Protein AF-A0A1I2KS61-F1 (afdb_monomer)

Foldseek 3Di:
DDDDDDPDPDDDDPVVVVVVVVVVVVCVVQQLNVVVVLVVLVVQLVDPVCVQSVVLSVCCVVVVAPNVRSCPDPSCVVVVVVVVVVVVVVQVPDDPVRVVVVVVVVVVSSVVSRVVVVVVVVD

Sequence (123 aa):
MAMGSEEHPGPPSESYYEKEFAELRRLADDPGRERLLRRSLDILAGDRSRPVLRDFAEDVRHGRMGLAEAAASSAYTEEFTTHVRGFLDWYTQLSDDERGAQAAAGEACLASLTENDDLEEAS

Solvent-accessible surface area (backbone atoms only — not comparable to full-atom values): 7125 Å² total; per-residue (Å²): 139,80,81,86,79,77,80,73,81,69,82,78,52,74,70,52,54,54,51,51,51,51,52,52,49,55,50,70,73,32,68,20,50,53,51,49,51,52,52,52,34,53,52,33,50,65,36,79,91,40,60,69,55,15,49,52,23,46,32,39,73,70,66,76,36,54,66,71,58,51,70,68,30,76,91,47,41,66,61,51,52,55,52,51,47,54,48,50,60,55,57,71,70,47,52,72,67,56,49,50,50,52,50,52,52,50,53,52,50,45,48,55,50,39,60,57,50,72,56,62,80,72,108

Structure (mmCIF, N/CA/C/O backbone):
data_AF-A0A1I2KS61-F1
#
_entry.id   AF-A0A1I2KS61-F1
#
loop_
_atom_site.group_PDB
_atom_site.id
_atom_site.type_symbol
_atom_site.label_atom_id
_atom_site.label_alt_id
_atom_site.label_comp_id
_atom_site.label_asym_id
_atom_site.label_entity_id
_atom_site.label_seq_id
_atom_site.pdbx_PDB_ins_code
_atom_site.Cartn_x
_atom_site.Cartn_y
_atom_site.Cartn_z
_atom_site.occupancy
_atom_site.B_iso_or_equiv
_atom_site.auth_seq_id
_atom_site.auth_comp_id
_atom_site.auth_asym_id
_atom_site.auth_atom_id
_atom_site.pdbx_PDB_model_num
ATOM 1 N N . MET A 1 1 ? -37.699 25.657 -1.321 1.00 40.00 1 MET A N 1
ATOM 2 C CA . MET A 1 1 ? -37.830 24.181 -1.363 1.00 40.00 1 MET A CA 1
ATOM 3 C C . MET A 1 1 ? -38.067 23.810 -2.822 1.00 40.00 1 MET A C 1
ATOM 5 O O . MET A 1 1 ? -38.877 24.491 -3.427 1.00 40.00 1 MET A O 1
ATOM 9 N N . ALA A 1 2 ? -37.389 22.868 -3.473 1.00 37.94 2 ALA A N 1
ATOM 10 C CA . ALA A 1 2 ? -36.580 21.741 -3.013 1.00 37.94 2 ALA A CA 1
ATOM 11 C C . ALA A 1 2 ? -35.359 21.524 -3.937 1.00 3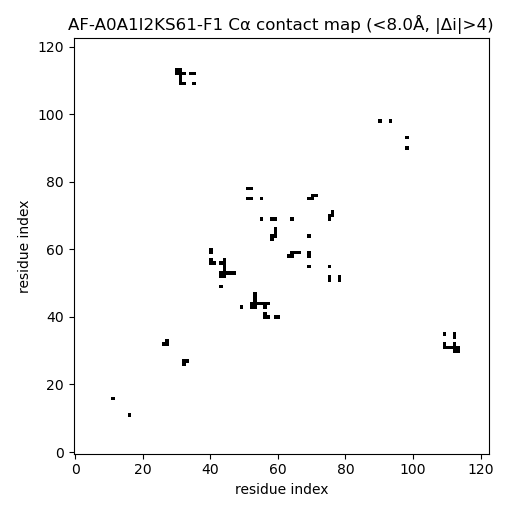7.94 2 ALA A C 1
ATOM 13 O O . ALA A 1 2 ? -35.258 22.138 -4.995 1.00 37.94 2 ALA A O 1
ATOM 14 N N . MET A 1 3 ? -34.423 20.712 -3.449 1.00 38.47 3 MET A N 1
ATOM 15 C CA . MET A 1 3 ? -33.031 20.588 -3.878 1.00 38.47 3 MET A CA 1
ATOM 16 C C . MET A 1 3 ? -32.858 19.958 -5.264 1.00 38.47 3 MET A C 1
ATOM 18 O O . MET A 1 3 ? -33.633 19.085 -5.651 1.00 38.47 3 MET A O 1
ATOM 22 N N . GLY A 1 4 ? -31.811 20.395 -5.971 1.00 42.41 4 GLY A N 1
ATOM 23 C CA . GLY A 1 4 ? -31.301 19.720 -7.159 1.00 42.41 4 GLY A CA 1
ATOM 24 C C . GLY A 1 4 ? -30.885 18.300 -6.797 1.00 42.41 4 GLY A C 1
ATOM 25 O O . GLY A 1 4 ? -30.149 18.092 -5.837 1.00 42.41 4 GLY A O 1
ATOM 26 N N . SER A 1 5 ? -31.427 17.335 -7.529 1.00 44.03 5 SER A N 1
ATOM 27 C CA . SER A 1 5 ? -31.088 15.928 -7.397 1.00 44.03 5 SER A CA 1
ATOM 28 C C . SER A 1 5 ? -29.624 15.734 -7.780 1.00 44.03 5 SER A C 1
ATOM 30 O O . SER A 1 5 ? -29.269 15.838 -8.950 1.00 44.03 5 SER A O 1
ATOM 32 N N . GLU A 1 6 ? -28.781 15.486 -6.781 1.00 43.88 6 GLU A N 1
ATOM 33 C CA . GLU A 1 6 ? -27.474 14.869 -6.973 1.00 43.88 6 GLU A CA 1
ATOM 34 C C . GLU A 1 6 ? -27.705 13.516 -7.656 1.00 43.88 6 GLU A C 1
ATOM 36 O O . GLU A 1 6 ? -28.304 12.603 -7.081 1.00 43.88 6 GLU A O 1
ATOM 41 N N . GLU A 1 7 ? -27.296 13.409 -8.920 1.00 42.16 7 GLU A N 1
ATOM 42 C CA . GLU A 1 7 ? -27.187 12.133 -9.617 1.00 42.16 7 GLU A CA 1
ATOM 43 C C . GLU A 1 7 ? -26.123 11.300 -8.896 1.00 42.16 7 GLU A C 1
ATOM 45 O O . GLU A 1 7 ? -24.928 11.402 -9.166 1.00 42.16 7 GLU A O 1
ATOM 50 N N . HIS A 1 8 ? -26.553 10.487 -7.932 1.00 39.56 8 HIS A N 1
ATOM 51 C CA . HIS A 1 8 ? -25.748 9.378 -7.446 1.00 39.56 8 HIS A CA 1
ATOM 52 C C . HIS A 1 8 ? -25.454 8.460 -8.644 1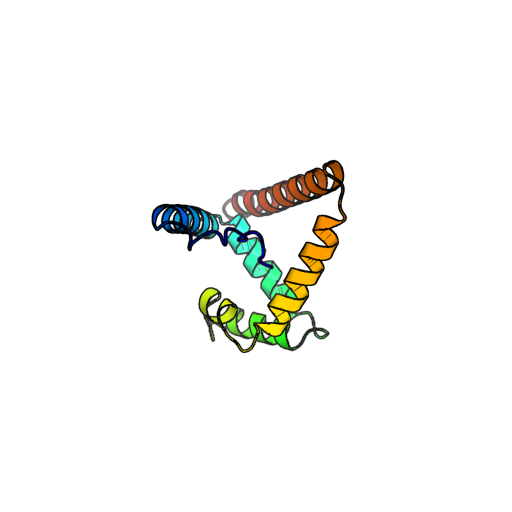.00 39.56 8 HIS A C 1
ATOM 54 O O . HIS A 1 8 ? -26.409 7.929 -9.223 1.00 39.56 8 HIS A O 1
ATOM 60 N N . PRO A 1 9 ? -24.184 8.245 -9.042 1.00 47.84 9 PRO A N 1
ATOM 61 C CA . PRO A 1 9 ? -23.889 7.255 -10.064 1.00 47.84 9 PRO A CA 1
ATOM 62 C C . PRO A 1 9 ? -24.354 5.894 -9.537 1.00 47.84 9 PRO A C 1
ATOM 64 O O . PRO A 1 9 ? -23.982 5.480 -8.437 1.00 47.84 9 PRO A O 1
ATOM 67 N N . GLY A 1 10 ? -25.229 5.233 -10.299 1.00 46.28 10 GLY A N 1
ATOM 68 C CA . GLY A 1 10 ? -25.670 3.872 -10.007 1.00 46.28 10 GLY A CA 1
ATOM 69 C C . GLY A 1 10 ? -24.481 2.908 -9.905 1.00 46.28 10 GLY A C 1
ATOM 70 O O . GLY A 1 10 ? -23.374 3.251 -10.331 1.00 46.28 10 GLY A O 1
ATOM 71 N N . PRO A 1 11 ? -24.685 1.706 -9.335 1.00 50.25 11 PRO A N 1
ATOM 72 C CA . PRO A 1 11 ? -23.611 0.731 -9.213 1.00 50.25 11 PRO A CA 1
ATOM 73 C C . PRO A 1 11 ? -22.979 0.478 -10.593 1.00 50.25 11 PRO A C 1
ATOM 75 O O . PRO A 1 11 ? -23.714 0.428 -11.588 1.00 50.25 11 PRO A O 1
ATOM 78 N N . PRO A 1 12 ? -21.641 0.360 -10.672 1.00 55.56 12 PRO A N 1
ATOM 79 C CA . PRO A 1 12 ? -20.958 0.129 -11.934 1.00 55.56 12 PRO A CA 1
ATOM 80 C C . PRO A 1 12 ? -21.553 -1.079 -12.667 1.00 55.56 12 PRO A C 1
ATOM 82 O O . PRO A 1 12 ? -22.048 -2.023 -12.051 1.00 55.56 12 PRO A O 1
ATOM 85 N N . SER A 1 13 ? -21.550 -1.046 -14.000 1.00 64.44 13 SER A N 1
ATOM 86 C CA . SER A 1 13 ? -22.099 -2.142 -14.800 1.00 64.44 13 SER A CA 1
ATOM 87 C C . SER A 1 13 ? -21.291 -3.431 -14.619 1.00 64.44 13 SER A C 1
ATOM 89 O O . SER A 1 13 ? -20.102 -3.406 -14.323 1.00 64.44 13 SER A O 1
ATOM 91 N N . GLU A 1 14 ? -21.903 -4.584 -14.882 1.00 51.56 14 GLU A N 1
ATOM 92 C CA . GLU A 1 14 ? -21.228 -5.895 -14.867 1.00 51.56 14 GLU A CA 1
ATOM 93 C C . GLU A 1 14 ? -19.974 -5.926 -15.768 1.00 51.56 14 GLU A C 1
ATOM 95 O O . GLU A 1 14 ? -18.946 -6.496 -15.415 1.00 51.56 14 GLU A O 1
ATOM 100 N N . SER A 1 15 ? -20.003 -5.188 -16.883 1.00 49.97 15 SER A N 1
ATOM 101 C CA . SER A 1 15 ? -18.852 -5.000 -17.774 1.00 49.97 15 SER A CA 1
ATOM 102 C C . SER A 1 15 ? -17.710 -4.168 -17.172 1.00 49.97 15 SER A C 1
ATOM 104 O O . SER A 1 15 ? -16.576 -4.263 -17.637 1.00 49.97 15 SER A O 1
ATOM 106 N N . TYR A 1 16 ? -18.004 -3.305 -16.195 1.00 54.44 16 TYR A N 1
ATOM 107 C CA . TYR A 1 16 ? -17.005 -2.529 -15.458 1.00 54.44 16 TYR A CA 1
ATOM 108 C C . TYR A 1 16 ? -16.246 -3.438 -14.488 1.00 54.44 16 TYR A C 1
ATOM 110 O O . TYR A 1 16 ? -15.017 -3.427 -14.483 1.00 54.44 16 TYR A O 1
ATOM 118 N N . TYR A 1 17 ? -16.972 -4.299 -13.768 1.00 50.81 17 TYR A N 1
ATOM 119 C CA . TYR A 1 17 ? -16.376 -5.302 -12.887 1.00 50.81 17 TYR A CA 1
ATOM 120 C C . TYR A 1 17 ? -15.528 -6.315 -13.660 1.00 50.81 17 TYR A C 1
ATOM 122 O O . TYR A 1 17 ? -14.402 -6.576 -13.259 1.00 50.81 17 TYR A O 1
ATOM 130 N N . GLU A 1 18 ? -15.996 -6.823 -14.805 1.00 51.88 18 GLU A N 1
ATOM 131 C CA . GLU A 1 18 ? -15.219 -7.771 -15.624 1.00 51.88 18 GLU A CA 1
ATOM 132 C C . GLU A 1 18 ? -13.869 -7.183 -16.075 1.00 51.88 18 GLU A C 1
ATOM 134 O O . GLU A 1 18 ? -12.839 -7.858 -16.067 1.00 51.88 18 GLU A O 1
ATOM 139 N N . LYS A 1 19 ? -13.850 -5.891 -16.426 1.00 49.59 19 LYS A N 1
ATOM 140 C CA . LYS A 1 19 ? -12.625 -5.199 -16.833 1.00 49.59 19 LYS A CA 1
ATOM 141 C C . LYS A 1 19 ? -11.670 -4.989 -15.655 1.00 49.59 19 LYS A C 1
ATOM 143 O O . LYS A 1 19 ? -10.479 -5.241 -15.811 1.00 49.59 19 LYS A O 1
ATOM 148 N N . GLU A 1 20 ? -12.173 -4.576 -14.491 1.00 49.50 20 GLU A N 1
ATOM 149 C CA . GLU A 1 20 ? -11.360 -4.507 -13.268 1.00 49.50 20 GLU A CA 1
ATOM 150 C C . GLU A 1 20 ? -10.804 -5.879 -12.880 1.00 49.50 20 GLU A C 1
ATOM 152 O O . GLU A 1 20 ? -9.622 -5.988 -12.572 1.00 49.50 20 GLU A O 1
ATOM 157 N N . PHE A 1 21 ? -11.607 -6.942 -12.963 1.00 49.00 21 PHE A N 1
ATOM 158 C CA . PHE A 1 21 ? -11.163 -8.304 -12.669 1.00 49.00 21 PHE A CA 1
ATOM 159 C C . PHE A 1 21 ? -10.076 -8.785 -13.633 1.00 49.00 21 PHE A C 1
ATOM 161 O O . PHE A 1 21 ? -9.117 -9.416 -13.193 1.00 49.00 21 PHE A O 1
ATOM 168 N N . ALA A 1 22 ? -10.171 -8.466 -14.925 1.00 56.66 22 ALA A N 1
ATOM 169 C CA . ALA A 1 22 ? -9.133 -8.791 -15.902 1.00 56.66 22 ALA A CA 1
ATOM 170 C C . ALA A 1 22 ? -7.819 -8.032 -15.640 1.00 56.66 22 ALA A C 1
ATOM 172 O O . ALA A 1 22 ? -6.739 -8.618 -15.748 1.00 56.66 22 ALA A O 1
ATOM 173 N N . GLU A 1 23 ? -7.899 -6.755 -15.260 1.00 53.22 23 GLU A N 1
ATOM 174 C CA . GLU A 1 23 ? -6.730 -5.952 -14.882 1.00 53.22 23 GLU A CA 1
ATOM 175 C C . GLU A 1 23 ? -6.120 -6.420 -13.553 1.00 53.22 23 GLU A C 1
ATOM 177 O O . GLU A 1 23 ? -4.900 -6.520 -13.459 1.00 53.22 23 GLU A O 1
ATOM 182 N N . LEU A 1 24 ? -6.937 -6.818 -12.570 1.00 49.50 24 LEU A N 1
ATOM 183 C CA . LEU A 1 24 ? -6.491 -7.460 -11.326 1.00 49.50 24 LEU A CA 1
ATOM 184 C C . LEU A 1 24 ? -5.811 -8.809 -11.587 1.00 49.50 24 LEU A C 1
ATOM 186 O O . LEU A 1 24 ? -4.818 -9.135 -10.941 1.00 49.50 24 LEU A O 1
ATOM 190 N N . ARG A 1 25 ? -6.301 -9.587 -12.559 1.00 56.25 25 ARG A N 1
ATOM 191 C CA . ARG A 1 25 ? -5.691 -10.868 -12.940 1.00 56.25 25 ARG A CA 1
ATOM 192 C C . ARG A 1 25 ? -4.352 -10.678 -13.645 1.00 56.25 25 ARG A C 1
ATOM 194 O O . ARG A 1 25 ? -3.398 -11.367 -13.316 1.00 56.25 25 ARG A O 1
ATOM 201 N N . ARG A 1 26 ? -4.247 -9.684 -14.533 1.00 55.69 26 ARG A N 1
ATOM 202 C CA . ARG A 1 26 ? -2.954 -9.245 -15.090 1.00 55.69 26 ARG A CA 1
ATOM 203 C C . ARG A 1 26 ? -2.015 -8.700 -14.017 1.00 55.69 26 ARG A C 1
ATOM 205 O O . ARG A 1 26 ? -0.810 -8.864 -14.133 1.00 55.69 26 ARG A O 1
ATOM 212 N N . LEU A 1 27 ? -2.561 -8.069 -12.976 1.00 54.78 27 LEU A N 1
ATOM 213 C CA . LEU A 1 27 ? -1.813 -7.626 -11.800 1.00 54.78 27 LEU A CA 1
ATOM 214 C C . LEU A 1 27 ? -1.203 -8.802 -11.026 1.00 54.78 27 LEU A C 1
ATOM 216 O O . LEU A 1 27 ? -0.119 -8.649 -10.475 1.00 54.78 27 LEU A O 1
ATOM 220 N N . ALA A 1 28 ? -1.908 -9.935 -10.975 1.00 56.91 28 ALA A N 1
ATOM 221 C CA . ALA A 1 28 ? -1.477 -11.153 -10.296 1.00 56.91 28 ALA A CA 1
ATOM 222 C C . ALA A 1 28 ? -0.467 -11.984 -11.111 1.00 56.91 28 ALA A C 1
ATOM 224 O O . ALA A 1 28 ? 0.318 -12.709 -10.512 1.00 56.91 28 ALA A O 1
ATOM 225 N N . ASP A 1 29 ? -0.458 -11.851 -12.441 1.00 67.25 29 ASP A N 1
ATOM 226 C CA . ASP A 1 29 ? 0.453 -12.567 -13.351 1.00 67.25 29 ASP A CA 1
ATOM 227 C C . ASP A 1 29 ? 1.782 -11.812 -13.618 1.00 67.25 29 ASP A C 1
ATOM 229 O O . ASP A 1 29 ? 2.564 -12.231 -14.469 1.00 67.25 29 ASP A O 1
ATOM 233 N N . ASP A 1 30 ? 2.047 -10.694 -12.929 1.00 73.25 30 ASP A N 1
ATOM 234 C CA . ASP A 1 30 ? 3.276 -9.892 -13.062 1.00 73.25 30 ASP A CA 1
ATOM 235 C C . ASP A 1 30 ? 4.272 -10.231 -11.924 1.00 73.25 30 ASP A C 1
ATOM 237 O O . ASP A 1 30 ? 4.042 -9.839 -10.769 1.00 73.25 30 ASP A O 1
ATOM 241 N N . PRO A 1 31 ? 5.396 -10.921 -12.218 1.00 72.88 31 PRO A N 1
ATOM 242 C CA . PRO A 1 31 ? 6.395 -11.304 -11.215 1.00 72.88 31 PRO A CA 1
ATOM 243 C C . PRO A 1 31 ? 6.986 -10.115 -10.443 1.00 72.88 31 PRO A C 1
ATOM 245 O O . PRO A 1 31 ? 7.269 -10.212 -9.244 1.00 72.88 31 PRO A O 1
ATOM 248 N N . GLY A 1 32 ? 7.133 -8.957 -11.097 1.00 77.12 32 GLY A N 1
ATOM 249 C CA . GLY A 1 32 ? 7.611 -7.732 -10.461 1.00 77.12 32 GLY A CA 1
ATOM 250 C C . GLY A 1 32 ? 6.637 -7.224 -9.398 1.00 77.12 32 GLY A C 1
ATOM 251 O O . GLY A 1 32 ? 7.056 -6.768 -8.328 1.00 77.12 32 GLY A O 1
ATOM 252 N N . ARG A 1 33 ? 5.329 -7.367 -9.639 1.00 76.56 33 ARG A N 1
ATOM 253 C CA . ARG A 1 33 ? 4.275 -6.994 -8.680 1.00 76.56 33 ARG A CA 1
ATOM 254 C C . ARG A 1 33 ? 4.163 -7.980 -7.525 1.00 76.56 33 ARG A C 1
ATOM 256 O O . ARG A 1 33 ? 3.980 -7.539 -6.391 1.00 76.56 33 ARG A O 1
ATOM 263 N N . GLU A 1 34 ? 4.339 -9.278 -7.766 1.00 80.38 34 GLU A N 1
ATOM 264 C CA . GLU A 1 34 ? 4.422 -10.273 -6.689 1.00 80.38 34 GLU A CA 1
ATOM 265 C C . GLU A 1 34 ? 5.600 -9.969 -5.746 1.00 80.38 34 GLU A C 1
ATOM 267 O O . GLU A 1 34 ? 5.445 -9.967 -4.520 1.00 80.38 34 GLU A O 1
ATOM 272 N N . ARG A 1 35 ? 6.775 -9.639 -6.301 1.00 81.12 35 ARG A N 1
ATOM 273 C CA . ARG A 1 35 ? 7.954 -9.236 -5.516 1.00 81.12 35 ARG A CA 1
ATOM 274 C C . ARG A 1 35 ? 7.729 -7.939 -4.756 1.00 81.12 35 ARG A C 1
ATOM 276 O O . ARG A 1 35 ? 8.084 -7.862 -3.578 1.00 81.12 35 ARG A O 1
ATOM 283 N N . LEU A 1 36 ? 7.122 -6.941 -5.399 1.00 84.31 36 LEU A N 1
ATOM 284 C CA . LEU A 1 36 ? 6.748 -5.701 -4.727 1.00 84.31 36 LEU A CA 1
ATOM 285 C C . LEU A 1 36 ? 5.847 -5.999 -3.527 1.00 84.31 36 LEU A C 1
ATOM 287 O O . LEU A 1 36 ? 6.137 -5.542 -2.427 1.00 84.31 36 LEU A O 1
ATOM 291 N N . LEU A 1 37 ? 4.811 -6.816 -3.718 1.00 83.44 37 LEU A N 1
ATOM 292 C CA . LEU A 1 37 ? 3.879 -7.203 -2.667 1.00 83.44 37 LEU A CA 1
ATOM 293 C C . LEU A 1 37 ? 4.585 -7.926 -1.512 1.00 83.44 37 LEU A C 1
ATOM 295 O O . LEU A 1 37 ? 4.390 -7.551 -0.355 1.00 83.44 37 LEU A O 1
ATOM 299 N N . ARG A 1 38 ? 5.440 -8.918 -1.800 1.00 85.94 38 ARG A N 1
ATOM 300 C CA . ARG A 1 38 ? 6.241 -9.608 -0.771 1.00 85.94 38 ARG A CA 1
ATOM 301 C C . ARG A 1 38 ? 7.095 -8.623 0.023 1.00 85.94 38 ARG A C 1
ATOM 303 O O . ARG A 1 38 ? 7.042 -8.620 1.251 1.00 85.94 38 ARG A O 1
ATOM 310 N N . ARG A 1 39 ? 7.804 -7.727 -0.667 1.00 88.25 39 ARG A N 1
ATOM 311 C CA . ARG A 1 39 ? 8.641 -6.701 -0.035 1.00 88.25 39 ARG A CA 1
ATOM 312 C C . ARG A 1 39 ? 7.819 -5.723 0.804 1.00 88.25 39 ARG A C 1
ATOM 314 O O . ARG A 1 39 ? 8.244 -5.348 1.894 1.00 88.25 39 ARG A O 1
ATOM 321 N N . SER A 1 40 ? 6.644 -5.318 0.331 1.00 87.94 40 SER A N 1
ATOM 322 C CA . SER A 1 40 ? 5.722 -4.470 1.090 1.00 87.94 40 SER A CA 1
ATOM 323 C C . SER A 1 40 ? 5.253 -5.161 2.369 1.00 87.94 40 SER A C 1
ATOM 325 O O . SER A 1 40 ? 5.261 -4.536 3.428 1.00 87.94 40 SER A O 1
ATOM 327 N N . LEU A 1 41 ? 4.912 -6.451 2.308 1.00 90.25 41 LEU A N 1
ATOM 328 C CA . LEU A 1 41 ? 4.546 -7.232 3.491 1.00 90.25 41 LEU A CA 1
ATOM 329 C C . LEU A 1 41 ? 5.728 -7.380 4.463 1.00 90.25 41 LEU A C 1
ATOM 331 O O . LEU A 1 41 ? 5.535 -7.269 5.671 1.00 90.25 41 LEU A O 1
ATOM 335 N N . ASP A 1 42 ? 6.952 -7.570 3.968 1.00 91.62 42 ASP A N 1
ATOM 336 C CA . ASP A 1 42 ? 8.152 -7.613 4.814 1.00 91.62 42 ASP A CA 1
ATOM 337 C C . ASP A 1 42 ? 8.379 -6.285 5.555 1.00 91.62 42 ASP A C 1
ATOM 339 O O . ASP A 1 42 ? 8.682 -6.284 6.750 1.00 91.62 42 ASP A O 1
ATOM 343 N N . ILE A 1 43 ? 8.188 -5.151 4.871 1.00 91.69 43 ILE A N 1
ATOM 344 C CA . ILE A 1 43 ? 8.292 -3.813 5.470 1.00 91.69 43 ILE A CA 1
ATOM 345 C C . ILE A 1 43 ? 7.231 -3.628 6.560 1.00 91.69 43 ILE A C 1
ATOM 347 O O . ILE A 1 43 ? 7.564 -3.201 7.665 1.00 91.69 43 ILE A O 1
ATOM 351 N N . LEU A 1 44 ? 5.974 -3.979 6.275 1.00 91.00 44 LEU A N 1
ATOM 352 C CA . LEU A 1 44 ? 4.878 -3.857 7.240 1.00 91.00 44 LEU A CA 1
ATOM 353 C C . LEU A 1 44 ? 5.089 -4.759 8.463 1.00 91.00 44 LEU A C 1
ATOM 355 O O . LEU A 1 44 ? 4.893 -4.314 9.590 1.00 91.00 44 LEU A O 1
ATOM 359 N N . ALA A 1 45 ? 5.565 -5.990 8.267 1.00 92.94 45 ALA A N 1
ATOM 360 C CA . ALA A 1 45 ? 5.895 -6.897 9.365 1.00 92.94 45 ALA A CA 1
ATOM 361 C C . ALA A 1 45 ? 7.098 -6.409 10.204 1.00 92.94 45 ALA A C 1
ATOM 363 O O . ALA A 1 45 ? 7.218 -6.730 11.387 1.00 92.94 45 ALA A O 1
ATOM 364 N N . GLY A 1 46 ? 8.003 -5.626 9.609 1.00 91.38 46 GLY A N 1
ATOM 365 C CA . GLY A 1 46 ? 9.125 -5.003 10.313 1.00 91.38 46 GLY A CA 1
ATOM 366 C C . GLY A 1 46 ? 8.749 -3.751 11.114 1.00 91.38 46 GLY A C 1
ATOM 367 O O . GLY A 1 46 ? 9.463 -3.387 12.055 1.00 91.38 46 GLY A O 1
ATOM 368 N N . ASP A 1 47 ? 7.639 -3.091 10.775 1.00 90.06 47 ASP A N 1
ATOM 369 C CA . ASP A 1 47 ? 7.237 -1.822 11.380 1.00 90.06 47 ASP A CA 1
ATOM 370 C C . ASP A 1 47 ? 6.506 -2.017 12.718 1.00 90.06 47 ASP A C 1
ATOM 372 O O . ASP A 1 47 ? 5.286 -2.165 12.811 1.00 90.06 47 ASP A O 1
ATOM 376 N N . ARG A 1 48 ? 7.271 -1.942 13.810 1.00 89.38 48 ARG A N 1
ATOM 377 C CA . ARG A 1 48 ? 6.734 -2.043 15.177 1.00 89.38 48 ARG A CA 1
ATOM 378 C C . ARG A 1 48 ? 5.863 -0.858 15.595 1.00 89.38 48 ARG A C 1
ATOM 380 O O . ARG A 1 48 ? 5.181 -0.968 16.611 1.00 89.38 48 ARG A O 1
ATOM 387 N N . SER A 1 49 ? 5.896 0.258 14.865 1.00 89.50 49 SER A N 1
ATOM 388 C CA . SER A 1 49 ? 5.068 1.428 15.176 1.00 89.50 49 SER A CA 1
ATOM 389 C C . SER A 1 49 ? 3.610 1.248 14.749 1.00 89.50 49 SER A C 1
ATOM 391 O O . SER A 1 49 ? 2.747 1.995 15.208 1.00 89.50 49 SER A O 1
ATOM 393 N N . ARG A 1 50 ? 3.322 0.234 13.921 1.00 87.88 50 ARG A N 1
ATOM 394 C CA . ARG A 1 50 ? 1.997 -0.034 13.352 1.00 87.88 50 ARG A CA 1
ATOM 395 C C . ARG A 1 50 ? 1.566 -1.473 13.636 1.00 87.88 50 ARG A C 1
ATOM 397 O O . ARG A 1 50 ? 1.560 -2.302 12.727 1.00 87.88 50 ARG A O 1
ATOM 404 N N . PRO A 1 51 ? 1.204 -1.798 14.890 1.00 90.75 51 PRO A N 1
ATOM 405 C CA . PRO A 1 51 ? 0.945 -3.177 15.301 1.00 90.75 51 PRO A CA 1
ATOM 406 C C . PRO A 1 51 ? -0.167 -3.849 14.485 1.00 90.75 51 PRO A C 1
ATOM 408 O O . PRO A 1 51 ? -0.023 -5.008 14.128 1.00 90.75 51 PRO A O 1
ATOM 411 N N . VAL A 1 52 ? -1.221 -3.117 14.111 1.00 91.31 52 VAL A N 1
ATOM 412 C CA . VAL A 1 52 ? -2.338 -3.655 13.314 1.00 91.31 52 VAL A CA 1
ATOM 413 C C . VAL A 1 52 ? -1.891 -4.055 11.901 1.00 91.31 52 VAL A C 1
ATOM 415 O O . VAL A 1 52 ? -2.225 -5.139 11.429 1.00 91.31 52 VAL A O 1
ATOM 418 N N . LEU A 1 53 ? -1.092 -3.216 11.230 1.00 89.69 53 LEU A N 1
ATOM 419 C CA . LEU A 1 53 ? -0.570 -3.526 9.892 1.00 89.69 53 LEU A CA 1
ATOM 420 C C . LEU A 1 53 ? 0.522 -4.597 9.922 1.00 89.69 53 LEU A C 1
ATOM 422 O O . LEU A 1 53 ? 0.651 -5.371 8.973 1.00 89.69 53 LEU A O 1
ATOM 426 N N . ARG A 1 54 ? 1.299 -4.647 11.006 1.00 93.38 54 ARG A N 1
ATOM 427 C CA . ARG A 1 54 ? 2.247 -5.731 11.250 1.00 93.38 54 ARG A CA 1
ATOM 428 C C . ARG A 1 54 ? 1.513 -7.062 11.350 1.00 93.38 54 ARG A C 1
ATOM 430 O O . ARG A 1 54 ? 1.898 -8.002 10.666 1.00 93.38 54 ARG A O 1
ATOM 437 N N . ASP A 1 55 ? 0.4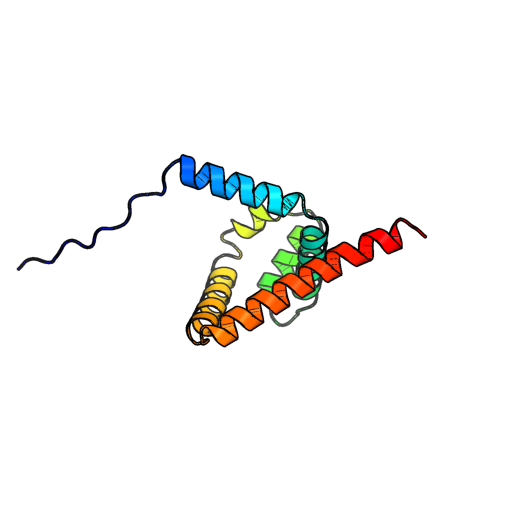64 -7.129 12.165 1.00 92.31 55 ASP A N 1
ATOM 438 C CA . ASP A 1 55 ? -0.299 -8.360 12.377 1.00 92.31 55 ASP A CA 1
ATOM 439 C C . ASP A 1 55 ? -0.964 -8.816 11.067 1.00 92.31 55 ASP A C 1
ATOM 441 O O . ASP A 1 55 ? -0.823 -9.978 10.694 1.00 92.31 55 ASP A O 1
ATOM 445 N N . PHE A 1 56 ? -1.540 -7.887 10.288 1.00 91.75 56 PHE A N 1
ATOM 446 C CA . PHE A 1 56 ? -1.989 -8.145 8.911 1.00 91.75 56 PHE A CA 1
ATOM 447 C C . PHE A 1 56 ? -0.884 -8.773 8.049 1.00 91.75 56 PHE A C 1
ATOM 449 O O . PHE A 1 56 ? -1.092 -9.796 7.394 1.00 91.75 56 PHE A O 1
ATOM 456 N N . ALA A 1 57 ? 0.308 -8.173 8.045 1.00 92.44 57 ALA A N 1
ATOM 457 C CA . ALA A 1 57 ? 1.405 -8.647 7.219 1.00 92.44 57 ALA A CA 1
ATOM 458 C C . ALA A 1 57 ? 1.912 -10.024 7.664 1.00 92.44 57 ALA A C 1
ATOM 460 O O . ALA A 1 57 ? 2.219 -10.862 6.820 1.00 92.44 57 ALA A O 1
ATOM 461 N N . GLU A 1 58 ? 1.975 -10.291 8.968 1.00 92.31 58 GLU A N 1
ATOM 462 C CA . GLU A 1 58 ? 2.318 -11.611 9.503 1.00 92.31 58 GLU A CA 1
ATOM 463 C C . GLU A 1 58 ? 1.252 -12.665 9.178 1.00 92.31 58 GLU A C 1
ATOM 465 O O . GLU A 1 58 ? 1.603 -13.794 8.833 1.00 92.31 58 GLU A O 1
ATOM 470 N N . ASP A 1 59 ? -0.033 -12.310 9.243 1.00 89.19 59 ASP A N 1
ATOM 471 C CA . ASP A 1 59 ? -1.139 -13.212 8.913 1.00 89.19 59 ASP A CA 1
ATOM 472 C C . ASP A 1 59 ? -1.102 -13.647 7.447 1.00 89.19 59 ASP A C 1
ATOM 474 O O . ASP A 1 59 ? -1.246 -14.839 7.154 1.00 89.19 59 ASP A O 1
ATOM 478 N N . VAL A 1 60 ? -0.817 -12.709 6.541 1.00 89.50 60 VAL A N 1
ATOM 479 C CA . VAL A 1 60 ? -0.668 -12.997 5.110 1.00 89.50 60 VAL A CA 1
ATOM 480 C C . VAL A 1 60 ? 0.629 -13.763 4.825 1.00 89.50 60 VAL A C 1
ATOM 482 O O . VAL A 1 60 ? 0.602 -14.779 4.130 1.00 89.50 60 VAL A O 1
ATOM 485 N N . ARG A 1 61 ? 1.772 -13.343 5.387 1.00 88.50 61 ARG A N 1
ATOM 486 C CA . ARG A 1 61 ? 3.082 -13.989 5.142 1.00 88.50 61 ARG A CA 1
ATOM 487 C C . ARG A 1 61 ? 3.144 -15.424 5.655 1.00 88.50 61 ARG A C 1
ATOM 489 O O . ARG A 1 61 ? 3.781 -16.263 5.027 1.00 88.50 61 ARG A O 1
ATOM 496 N N . HIS A 1 62 ? 2.500 -15.716 6.783 1.00 88.75 62 HIS A N 1
ATOM 497 C CA . HIS A 1 62 ? 2.459 -17.067 7.348 1.00 88.75 62 HIS A CA 1
ATOM 498 C C . HIS A 1 62 ? 1.324 -17.930 6.779 1.00 88.75 62 HIS A C 1
ATOM 500 O O . HIS A 1 62 ? 1.146 -19.062 7.226 1.00 88.75 62 HIS A O 1
ATOM 506 N N . GLY A 1 63 ? 0.545 -17.413 5.821 1.00 84.38 63 GLY A N 1
ATOM 507 C CA . GLY A 1 63 ? -0.572 -18.138 5.218 1.00 84.38 63 GLY A CA 1
ATOM 508 C C . GLY A 1 63 ? -1.708 -18.438 6.199 1.00 84.38 63 GLY A C 1
ATOM 509 O O . GLY A 1 63 ? -2.485 -19.360 5.963 1.00 84.38 63 GLY A O 1
ATOM 510 N N . ARG A 1 64 ? -1.806 -17.686 7.306 1.00 85.38 64 ARG A N 1
ATOM 511 C CA . ARG A 1 64 ? -2.941 -17.777 8.239 1.00 85.38 64 ARG A CA 1
ATOM 512 C C . ARG A 1 64 ? -4.211 -17.203 7.613 1.00 85.38 64 ARG A C 1
ATOM 514 O O . ARG A 1 64 ? -5.301 -17.634 7.973 1.00 85.38 64 ARG A O 1
ATOM 521 N N . MET A 1 65 ? -4.050 -16.257 6.688 1.00 84.25 65 MET A N 1
ATOM 522 C CA . MET A 1 65 ? -5.123 -15.599 5.950 1.00 84.25 65 MET A CA 1
ATOM 523 C C . MET A 1 65 ? -4.656 -15.260 4.528 1.00 84.25 65 MET A C 1
ATOM 525 O O . MET A 1 65 ? -3.495 -14.902 4.322 1.00 84.25 65 MET A O 1
ATOM 529 N N . GLY A 1 66 ? -5.540 -15.362 3.532 1.00 81.12 66 GLY A N 1
ATOM 530 C CA . GLY A 1 66 ? -5.221 -14.909 2.171 1.00 81.12 66 GLY A CA 1
ATOM 531 C C . GLY A 1 66 ? -5.164 -13.379 2.078 1.00 81.12 66 GLY A C 1
ATOM 532 O O . GLY A 1 66 ? -5.863 -12.697 2.817 1.00 81.12 66 GLY A O 1
ATOM 533 N N . LEU A 1 67 ? -4.396 -12.805 1.141 1.00 81.56 67 LEU A N 1
ATOM 534 C CA . LEU A 1 67 ? -4.301 -11.339 1.001 1.00 81.56 67 LEU A CA 1
ATOM 535 C C . LEU A 1 67 ? -5.671 -10.677 0.781 1.00 81.56 67 LEU A C 1
ATOM 537 O O . LEU A 1 67 ? -5.980 -9.677 1.420 1.00 81.56 67 LEU A O 1
ATOM 541 N N . ALA A 1 68 ? -6.489 -11.234 -0.116 1.00 80.38 68 ALA A N 1
ATOM 542 C CA . ALA A 1 68 ? -7.818 -10.701 -0.412 1.00 80.38 68 ALA A CA 1
ATOM 543 C C . ALA A 1 68 ? -8.766 -10.817 0.792 1.00 80.38 68 ALA A C 1
ATOM 545 O O . ALA A 1 68 ? -9.540 -9.906 1.069 1.00 80.38 68 ALA A O 1
ATOM 546 N N . GLU A 1 69 ? -8.667 -11.920 1.533 1.00 81.06 69 GLU A N 1
ATOM 547 C CA . GLU A 1 69 ? -9.420 -12.141 2.768 1.00 81.06 69 GLU A CA 1
ATOM 548 C C . GLU A 1 69 ? -9.001 -11.142 3.856 1.00 81.06 69 GLU A C 1
ATOM 550 O O . GLU A 1 69 ? -9.850 -10.509 4.479 1.00 81.06 69 GLU A O 1
ATOM 555 N N . ALA A 1 70 ? -7.697 -10.923 4.018 1.00 81.31 70 ALA A N 1
ATOM 556 C CA . ALA A 1 70 ? -7.151 -9.964 4.964 1.00 81.31 70 ALA A CA 1
ATOM 557 C C . ALA A 1 70 ? -7.524 -8.524 4.589 1.00 81.31 70 ALA A C 1
ATOM 559 O O . ALA A 1 70 ? -7.932 -7.753 5.450 1.00 81.31 70 ALA A O 1
ATOM 560 N N . ALA A 1 71 ? -7.481 -8.159 3.307 1.00 77.69 71 ALA A N 1
ATOM 561 C CA . ALA A 1 71 ? -7.905 -6.838 2.845 1.00 77.69 71 ALA A CA 1
ATOM 562 C C . ALA A 1 71 ? -9.410 -6.582 3.063 1.00 77.69 71 ALA A C 1
ATOM 564 O O . ALA A 1 71 ? -9.806 -5.450 3.333 1.00 77.69 71 ALA A O 1
ATOM 565 N N . ALA A 1 72 ? -10.244 -7.624 2.979 1.00 81.75 72 ALA A N 1
ATOM 566 C CA . ALA A 1 72 ? -11.683 -7.545 3.239 1.00 81.75 72 ALA A CA 1
ATOM 567 C C . ALA A 1 72 ? -12.047 -7.650 4.732 1.00 81.75 72 ALA A 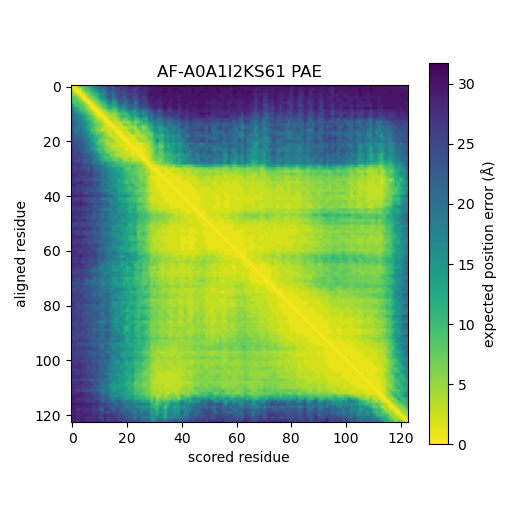C 1
ATOM 569 O O . ALA A 1 72 ? -13.213 -7.489 5.102 1.00 81.75 72 ALA A O 1
ATOM 570 N N . SER A 1 73 ? -11.075 -7.935 5.601 1.00 84.62 73 SER A N 1
ATOM 571 C CA . SER A 1 73 ? -11.321 -8.123 7.025 1.00 84.62 73 SER A CA 1
ATOM 572 C C . SER A 1 73 ? -11.640 -6.798 7.716 1.00 84.62 73 SER A C 1
ATOM 574 O O . SER A 1 73 ? -10.882 -5.821 7.666 1.00 84.62 73 SER A O 1
ATOM 576 N N . SER A 1 74 ? -12.743 -6.791 8.468 1.00 87.75 74 SER A N 1
ATOM 577 C CA . SER A 1 74 ? -13.112 -5.663 9.327 1.00 87.75 74 SER A CA 1
ATOM 578 C C . SER A 1 74 ? -12.055 -5.368 10.394 1.00 87.75 74 SER A C 1
ATOM 580 O O . SER A 1 74 ? -11.997 -4.245 10.883 1.00 87.75 74 SER A O 1
ATOM 582 N N . ALA A 1 75 ? -11.203 -6.345 10.733 1.00 87.00 75 ALA A N 1
ATOM 583 C CA . ALA A 1 75 ? -10.136 -6.193 11.723 1.00 87.00 75 ALA A CA 1
ATOM 584 C C . ALA A 1 75 ? -9.065 -5.165 11.318 1.00 87.00 75 ALA A C 1
ATOM 586 O O . ALA A 1 75 ? -8.429 -4.588 12.195 1.00 87.00 75 ALA A O 1
ATOM 587 N N . TYR A 1 76 ? -8.884 -4.913 10.016 1.00 85.94 76 TYR A N 1
ATOM 588 C CA . TYR A 1 76 ? -7.873 -3.976 9.503 1.00 85.94 76 TYR A CA 1
ATOM 589 C C . TYR A 1 76 ? -8.484 -2.797 8.726 1.00 85.94 76 TYR A C 1
ATOM 591 O O . TYR A 1 76 ? -7.763 -1.922 8.246 1.00 85.94 76 TYR A O 1
ATOM 599 N N . THR A 1 77 ? -9.815 -2.757 8.590 1.00 85.38 77 THR A N 1
ATOM 600 C CA . THR A 1 77 ? -10.525 -1.787 7.738 1.00 85.38 77 THR A CA 1
ATOM 601 C C . THR A 1 77 ? -10.298 -0.338 8.168 1.00 85.38 77 THR A C 1
ATOM 603 O O . THR A 1 77 ? -10.095 0.526 7.313 1.00 85.38 77 THR A O 1
ATOM 606 N N . GLU A 1 78 ? -10.320 -0.048 9.470 1.00 88.19 78 GLU A N 1
ATOM 607 C CA . GLU A 1 78 ? -10.095 1.310 9.986 1.00 88.19 78 GLU A CA 1
ATOM 608 C C . GLU A 1 78 ? -8.684 1.814 9.648 1.00 88.19 78 GLU A C 1
ATOM 610 O O . GLU A 1 78 ? -8.514 2.932 9.150 1.00 88.19 78 GLU A O 1
ATOM 615 N N . GLU A 1 79 ? -7.690 0.944 9.803 1.00 89.06 79 GLU A N 1
ATOM 616 C CA . GLU A 1 79 ? -6.288 1.277 9.567 1.00 89.06 79 GLU A CA 1
ATOM 617 C C . GLU A 1 79 ? -6.002 1.503 8.086 1.00 89.06 79 GLU A C 1
ATOM 619 O O . GLU A 1 79 ? -5.373 2.499 7.713 1.00 89.06 79 GLU A O 1
ATOM 624 N N . PHE A 1 80 ? -6.541 0.644 7.217 1.00 86.00 80 PHE A N 1
ATOM 625 C CA . PHE A 1 80 ? -6.466 0.864 5.777 1.00 86.00 80 PHE A CA 1
ATOM 626 C C . PHE A 1 80 ? -7.178 2.143 5.361 1.00 86.00 80 PHE A C 1
ATOM 628 O O . PHE A 1 80 ? -6.610 2.938 4.616 1.00 86.00 80 PHE A O 1
ATOM 635 N N . THR A 1 81 ? -8.381 2.392 5.879 1.00 87.19 81 THR A N 1
ATOM 636 C CA . THR A 1 81 ? -9.144 3.601 5.548 1.00 87.19 81 THR A CA 1
ATOM 637 C C . THR A 1 81 ? -8.378 4.862 5.941 1.00 87.19 81 THR A C 1
ATOM 639 O O . THR A 1 81 ? -8.305 5.809 5.158 1.00 87.19 81 THR A O 1
ATOM 642 N N . THR A 1 82 ? -7.759 4.871 7.121 1.00 89.44 82 THR A N 1
ATOM 643 C CA . THR A 1 82 ? -6.954 5.998 7.608 1.00 89.44 82 THR A CA 1
ATOM 644 C C . THR A 1 82 ? -5.751 6.262 6.705 1.00 89.44 82 THR A C 1
ATOM 646 O O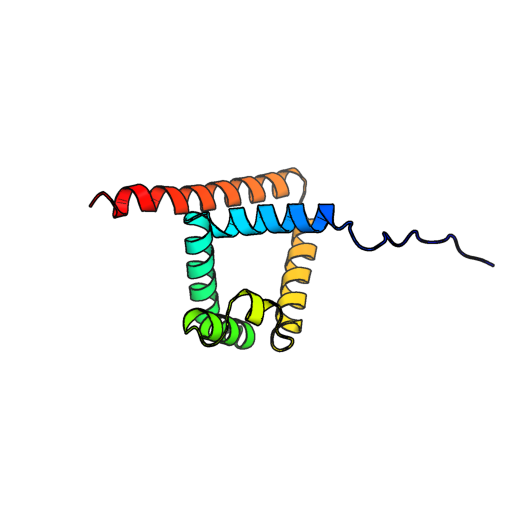 . THR A 1 82 ? -5.512 7.403 6.303 1.00 89.44 82 THR A O 1
ATOM 649 N N . HIS A 1 83 ? -5.015 5.217 6.324 1.00 85.94 83 HIS A N 1
ATOM 650 C CA . HIS A 1 83 ? -3.842 5.368 5.465 1.00 85.94 83 HIS A CA 1
ATOM 651 C C . HIS A 1 83 ? -4.188 5.728 4.021 1.00 85.94 83 HIS A C 1
ATOM 653 O O . HIS A 1 83 ? -3.523 6.588 3.444 1.00 85.94 83 HIS A O 1
ATOM 659 N N . VAL A 1 84 ? -5.237 5.130 3.454 1.00 85.75 84 VAL A N 1
ATOM 660 C CA . VAL A 1 84 ? -5.717 5.461 2.107 1.00 85.75 84 VAL A CA 1
ATOM 661 C C . VAL A 1 84 ? -6.180 6.912 2.055 1.00 85.75 84 VAL A C 1
ATOM 663 O O . VAL A 1 84 ? -5.812 7.626 1.127 1.00 85.75 84 VAL A O 1
ATOM 666 N N . ARG A 1 85 ? -6.913 7.388 3.069 1.00 90.62 85 ARG A N 1
ATOM 667 C CA . ARG A 1 85 ? -7.297 8.804 3.158 1.00 90.62 85 ARG A CA 1
ATOM 668 C C . ARG A 1 85 ? -6.081 9.716 3.206 1.00 90.62 85 ARG A C 1
ATOM 670 O O . ARG A 1 85 ? -6.001 10.625 2.395 1.00 90.62 85 ARG A O 1
ATOM 677 N N . GLY A 1 86 ? -5.106 9.432 4.069 1.00 90.06 86 GLY A N 1
ATOM 678 C CA . GLY A 1 86 ? -3.881 10.234 4.139 1.00 90.06 86 GLY A CA 1
ATOM 679 C C . GLY A 1 86 ? -3.100 10.258 2.820 1.00 90.06 86 GLY A C 1
ATOM 680 O O . GLY A 1 86 ? -2.593 11.304 2.421 1.00 90.06 86 GLY A O 1
ATOM 681 N N . PHE A 1 87 ? -3.043 9.127 2.112 1.00 88.19 87 PHE A N 1
ATOM 682 C CA . PHE A 1 87 ? -2.455 9.063 0.776 1.00 88.19 87 PHE A CA 1
ATOM 683 C C . PHE A 1 87 ? -3.225 9.927 -0.227 1.00 88.19 87 PHE A C 1
ATOM 685 O O . PHE A 1 87 ? -2.604 10.715 -0.933 1.00 88.19 87 PHE A O 1
ATOM 692 N N . LEU A 1 88 ? -4.555 9.810 -0.286 1.00 91.62 88 LEU A N 1
ATOM 693 C CA . LEU A 1 88 ? -5.390 10.602 -1.193 1.00 91.62 88 LEU A CA 1
ATOM 694 C C . LEU A 1 88 ? -5.289 12.100 -0.883 1.00 91.62 88 LEU A C 1
ATOM 696 O O . LEU A 1 88 ? -5.138 12.909 -1.798 1.00 91.62 88 LEU A O 1
ATOM 700 N N . ASP A 1 89 ? -5.298 12.475 0.393 1.00 93.38 89 ASP A N 1
ATOM 701 C CA . ASP A 1 89 ? -5.144 13.862 0.829 1.00 93.38 89 ASP A CA 1
ATOM 702 C C . ASP A 1 89 ? -3.794 14.430 0.382 1.00 93.38 89 ASP A C 1
ATOM 704 O O . ASP A 1 89 ? -3.737 15.549 -0.120 1.00 93.38 89 ASP A O 1
ATOM 708 N N . TRP A 1 90 ? -2.708 13.664 0.503 1.00 95.81 90 TRP A N 1
ATOM 709 C CA . TRP A 1 90 ? -1.400 14.065 -0.020 1.00 95.81 90 TRP A CA 1
ATOM 710 C C . TRP A 1 90 ? -1.390 14.127 -1.554 1.00 95.81 90 TRP A C 1
ATOM 712 O O . TRP A 1 90 ? -0.938 15.110 -2.134 1.00 95.81 90 TRP A O 1
ATOM 722 N N . TYR A 1 91 ? -1.925 13.108 -2.224 1.00 91.50 91 TYR A N 1
ATOM 723 C CA . TYR A 1 91 ? -1.879 12.981 -3.681 1.00 91.50 91 TYR A CA 1
ATOM 724 C C . TYR A 1 91 ? -2.689 14.072 -4.395 1.00 91.50 91 TYR A C 1
ATOM 726 O O . TYR A 1 91 ? -2.297 14.562 -5.457 1.00 91.50 91 TYR A O 1
ATOM 734 N N . THR A 1 92 ? -3.808 14.493 -3.802 1.00 93.75 92 THR A N 1
ATOM 735 C CA . THR A 1 92 ? -4.641 15.591 -4.321 1.00 93.75 92 THR A CA 1
ATOM 736 C C . THR A 1 92 ? -3.966 16.958 -4.202 1.00 93.75 92 THR A C 1
ATOM 738 O O . THR A 1 92 ? -4.304 17.860 -4.965 1.00 93.75 92 THR A O 1
ATOM 741 N N . GLN A 1 93 ? -2.993 17.111 -3.298 1.00 95.50 93 GLN A N 1
ATOM 742 C CA . GLN A 1 93 ? -2.207 18.341 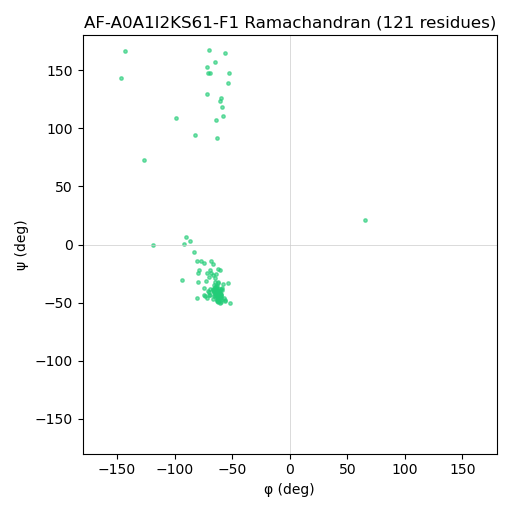-3.146 1.00 95.50 93 GLN A CA 1
ATOM 743 C C . GLN A 1 93 ? -1.075 18.464 -4.172 1.00 95.50 93 GLN A C 1
ATOM 745 O O . GLN A 1 93 ? -0.524 19.551 -4.330 1.00 95.50 93 GLN A O 1
ATOM 750 N N . LEU A 1 94 ? -0.730 17.380 -4.870 1.00 95.75 94 LEU A N 1
ATOM 751 C CA . LEU A 1 94 ? 0.301 17.399 -5.902 1.00 95.75 94 LEU A CA 1
ATOM 752 C C . LEU A 1 94 ? -0.173 18.158 -7.150 1.00 95.75 94 LEU A C 1
ATOM 754 O O . LEU A 1 94 ? -1.348 18.123 -7.525 1.00 95.75 94 LEU A O 1
ATOM 758 N N . SER A 1 95 ? 0.759 18.807 -7.836 1.00 97.25 95 SER A N 1
ATOM 759 C CA . SER A 1 95 ? 0.575 19.283 -9.208 1.00 97.25 95 SER A CA 1
ATOM 760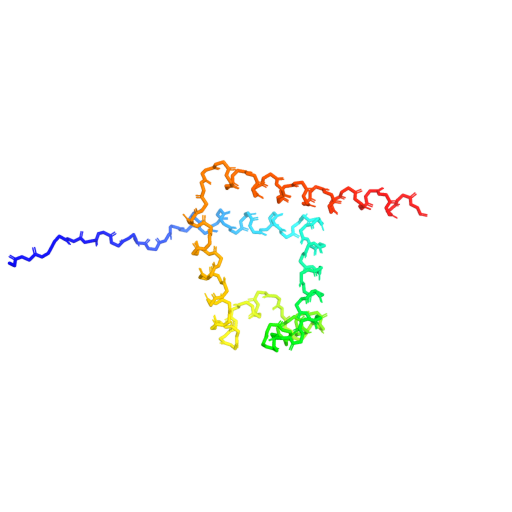 C C . SER A 1 95 ? 0.531 18.121 -10.212 1.00 97.25 95 SER A C 1
ATOM 762 O O . SER A 1 95 ? 0.874 16.982 -9.888 1.00 97.25 95 SER A O 1
ATOM 764 N N . ASP A 1 96 ? 0.114 18.398 -11.451 1.00 95.31 96 ASP A N 1
ATOM 765 C CA . ASP A 1 96 ? 0.135 17.396 -12.528 1.00 95.31 96 ASP A CA 1
ATOM 766 C C . ASP A 1 96 ? 1.554 16.887 -12.814 1.00 95.31 96 ASP A C 1
ATOM 768 O O . ASP A 1 96 ? 1.749 15.683 -12.980 1.00 95.31 96 ASP A O 1
ATOM 772 N N . ASP A 1 97 ? 2.547 17.778 -12.788 1.00 96.12 97 ASP A N 1
ATOM 773 C CA . ASP A 1 97 ? 3.953 17.418 -12.990 1.00 96.12 97 ASP A CA 1
ATOM 774 C C . ASP A 1 97 ? 4.466 16.514 -11.860 1.00 96.12 97 ASP A C 1
ATOM 776 O O . ASP A 1 97 ? 5.127 15.506 -12.112 1.00 96.12 97 ASP A O 1
ATOM 780 N N . GLU A 1 98 ? 4.121 16.820 -10.606 1.00 95.69 98 GLU A N 1
ATOM 781 C CA . GLU A 1 98 ? 4.487 15.986 -9.457 1.00 95.69 98 GLU A CA 1
ATOM 782 C C . GLU A 1 98 ? 3.794 14.621 -9.504 1.00 95.69 98 GLU A C 1
ATOM 784 O O . GLU A 1 98 ? 4.438 13.603 -9.246 1.00 95.69 98 GLU A O 1
ATOM 789 N N . ARG A 1 99 ? 2.512 14.566 -9.888 1.00 94.50 99 ARG A N 1
ATOM 790 C CA . ARG A 1 99 ? 1.816 13.291 -10.124 1.00 94.50 99 ARG A CA 1
ATOM 791 C C . ARG A 1 99 ? 2.492 12.479 -11.225 1.00 94.50 99 ARG A C 1
ATOM 793 O O . ARG A 1 99 ? 2.686 11.277 -11.047 1.00 94.50 99 ARG A O 1
ATOM 800 N N . GLY A 1 100 ? 2.879 13.127 -12.324 1.00 94.12 100 GLY A N 1
ATOM 801 C CA . GLY A 1 100 ? 3.616 12.500 -13.420 1.00 94.12 100 GLY A CA 1
ATOM 802 C C . GLY A 1 100 ? 4.965 11.939 -12.969 1.00 94.12 100 GLY A C 1
ATOM 803 O O . GLY A 1 100 ? 5.303 10.803 -13.298 1.00 94.12 100 GLY A O 1
ATOM 804 N N . ALA A 1 101 ? 5.702 12.683 -12.142 1.00 95.12 101 ALA A N 1
ATOM 805 C CA . ALA A 1 101 ? 6.967 12.225 -11.574 1.00 95.12 101 ALA A CA 1
ATOM 806 C C . ALA A 1 101 ? 6.788 11.004 -10.653 1.00 95.12 101 ALA A C 1
ATOM 808 O O . ALA A 1 101 ? 7.580 10.064 -10.727 1.00 95.12 101 ALA A O 1
ATOM 809 N N . GLN A 1 102 ? 5.739 10.981 -9.822 1.00 93.38 102 GLN A N 1
ATOM 810 C CA . GLN A 1 102 ? 5.422 9.820 -8.980 1.00 93.38 102 GLN A CA 1
ATOM 811 C C . GLN A 1 102 ? 5.042 8.589 -9.815 1.00 93.38 102 GLN A C 1
ATOM 813 O O . GLN A 1 102 ? 5.497 7.487 -9.512 1.00 93.38 102 GLN A O 1
ATOM 818 N N . ALA A 1 103 ? 4.260 8.768 -10.885 1.00 90.88 103 ALA A N 1
ATOM 819 C CA . ALA A 1 103 ? 3.903 7.682 -11.797 1.00 90.88 103 ALA A CA 1
ATOM 820 C C . ALA A 1 103 ? 5.147 7.088 -12.480 1.00 90.88 103 ALA A C 1
ATOM 822 O O . ALA A 1 103 ? 5.367 5.880 -12.403 1.00 90.88 103 ALA A O 1
ATOM 823 N N . ALA A 1 104 ? 6.013 7.937 -13.044 1.00 92.19 104 ALA A N 1
ATOM 824 C CA . ALA A 1 104 ? 7.252 7.502 -13.689 1.00 92.19 104 ALA A CA 1
ATOM 825 C C . ALA A 1 104 ? 8.206 6.788 -12.713 1.00 92.19 104 ALA A C 1
ATOM 827 O O . ALA A 1 104 ? 8.812 5.774 -13.057 1.00 92.19 104 ALA A O 1
ATOM 828 N N . ALA A 1 105 ? 8.320 7.281 -11.474 1.00 91.00 105 ALA A N 1
ATOM 829 C CA . ALA A 1 105 ? 9.111 6.622 -10.437 1.00 91.00 105 ALA A CA 1
ATOM 830 C C . ALA A 1 105 ? 8.541 5.241 -10.063 1.00 91.00 105 ALA A C 1
ATOM 832 O O . ALA A 1 105 ? 9.301 4.291 -9.863 1.00 91.00 105 ALA A O 1
ATOM 833 N N . GLY A 1 106 ? 7.212 5.116 -9.997 1.00 86.88 106 GLY A N 1
ATOM 834 C CA . GLY A 1 106 ? 6.529 3.843 -9.771 1.00 86.88 106 GLY A CA 1
ATOM 835 C C . GLY A 1 106 ? 6.782 2.832 -10.892 1.00 86.88 106 GLY A C 1
ATOM 836 O O . GLY A 1 106 ? 7.153 1.693 -10.612 1.00 86.88 106 GLY A O 1
ATOM 837 N N . GLU A 1 107 ? 6.651 3.254 -12.151 1.00 87.62 107 GLU A N 1
ATOM 838 C CA . GLU A 1 107 ? 6.931 2.416 -13.325 1.00 87.62 107 GLU A CA 1
ATOM 839 C C . GLU A 1 107 ? 8.388 1.942 -13.355 1.00 87.62 107 GLU A C 1
ATOM 841 O O . GLU A 1 107 ? 8.644 0.750 -13.524 1.00 87.62 107 GLU A O 1
ATOM 846 N N . ALA A 1 108 ? 9.345 2.842 -13.106 1.00 88.00 108 ALA A N 1
ATOM 847 C CA . ALA A 1 108 ? 10.761 2.489 -13.037 1.00 88.00 108 ALA A CA 1
ATOM 848 C C . ALA A 1 108 ? 11.058 1.486 -11.905 1.00 88.00 108 ALA A C 1
ATOM 850 O O . ALA A 1 108 ? 11.849 0.558 -12.083 1.00 88.00 108 ALA A O 1
ATOM 851 N N . CYS A 1 109 ? 10.401 1.633 -10.750 1.00 84.88 109 CYS A N 1
ATOM 852 C CA . CYS A 1 109 ? 10.522 0.687 -9.641 1.00 84.88 109 CYS A CA 1
ATOM 853 C C . CYS A 1 109 ? 10.018 -0.709 -10.042 1.00 84.88 109 CYS A C 1
ATOM 855 O O . CYS A 1 109 ? 10.734 -1.694 -9.856 1.00 84.88 109 CYS A O 1
ATOM 857 N N . LEU A 1 110 ? 8.832 -0.800 -10.651 1.00 82.25 110 LEU A N 1
ATOM 858 C CA . LEU A 1 110 ? 8.266 -2.068 -11.126 1.00 82.25 110 LEU A CA 1
ATOM 859 C C . LEU A 1 110 ? 9.135 -2.731 -12.205 1.00 82.25 110 LEU A C 1
ATOM 861 O O . LEU A 1 110 ? 9.380 -3.937 -12.135 1.00 82.25 110 LEU A O 1
ATOM 865 N N . ALA A 1 111 ? 9.658 -1.950 -13.154 1.00 85.00 111 ALA A N 1
ATOM 866 C CA . ALA A 1 111 ? 10.581 -2.448 -14.172 1.00 85.00 111 ALA A CA 1
ATOM 867 C C . ALA A 1 111 ? 11.846 -3.043 -13.533 1.00 85.00 111 ALA A C 1
ATOM 869 O O . ALA A 1 111 ? 12.208 -4.180 -13.830 1.00 85.00 111 ALA A O 1
ATOM 870 N N . SER A 1 112 ? 12.446 -2.343 -12.562 1.00 84.50 112 SER A N 1
ATOM 871 C CA . SER A 1 112 ? 13.638 -2.831 -11.853 1.00 84.50 112 SER A CA 1
ATOM 872 C C . SER A 1 112 ? 13.390 -4.129 -11.075 1.00 84.50 112 SER A C 1
ATOM 874 O O . SER A 1 112 ? 14.274 -4.976 -10.959 1.00 84.50 112 SER A O 1
ATOM 876 N N . LEU A 1 113 ? 12.178 -4.318 -10.543 1.00 79.69 113 LEU A N 1
ATOM 877 C CA . LEU A 1 113 ? 11.801 -5.562 -9.876 1.00 79.69 113 LEU A CA 1
ATOM 878 C C . LEU A 1 113 ? 11.616 -6.706 -10.871 1.00 79.69 113 LEU A C 1
ATOM 880 O O . LEU A 1 113 ? 11.767 -7.855 -10.477 1.00 79.69 113 LEU A O 1
ATOM 884 N N . THR A 1 114 ? 11.308 -6.420 -12.133 1.00 74.50 114 THR A N 1
ATOM 885 C CA . THR A 1 114 ? 11.153 -7.433 -13.185 1.00 74.50 114 THR A CA 1
ATOM 886 C C . THR A 1 114 ? 12.513 -7.873 -13.733 1.00 74.50 114 THR A C 1
ATOM 888 O O . THR A 1 114 ? 12.778 -9.065 -13.783 1.00 74.50 114 THR A O 1
ATOM 891 N N . GLU A 1 115 ? 13.415 -6.933 -14.027 1.00 72.56 115 GLU A N 1
ATOM 892 C CA . GLU A 1 115 ? 14.734 -7.212 -14.630 1.00 72.56 115 GLU A CA 1
ATOM 893 C C . GLU A 1 115 ? 15.690 -8.032 -13.742 1.00 72.56 115 GLU A C 1
ATOM 895 O O . GLU A 1 115 ? 16.532 -8.763 -14.256 1.00 72.56 115 GLU A O 1
ATOM 900 N N . ASN A 1 116 ? 15.581 -7.945 -12.410 1.00 61.44 116 ASN A N 1
ATOM 901 C CA . ASN A 1 116 ? 16.431 -8.742 -11.510 1.00 61.44 116 ASN A CA 1
ATOM 902 C C . ASN A 1 116 ? 16.154 -10.262 -11.590 1.00 61.44 116 ASN A C 1
ATOM 904 O O . ASN A 1 116 ? 16.993 -11.048 -11.165 1.00 61.44 116 ASN A O 1
ATOM 908 N N . ASP A 1 117 ? 15.013 -10.673 -12.145 1.00 55.78 117 ASP A N 1
ATOM 909 C CA . ASP A 1 117 ? 14.600 -12.078 -12.298 1.00 55.78 117 ASP A CA 1
ATOM 910 C C . ASP A 1 117 ? 15.376 -12.790 -13.414 1.00 55.78 117 ASP A C 1
ATOM 912 O O . ASP A 1 117 ? 15.895 -13.888 -13.224 1.00 55.78 117 ASP A O 1
ATOM 916 N N . ASP A 1 118 ? 15.543 -12.106 -14.553 1.00 54.44 118 ASP A N 1
ATOM 917 C CA . ASP A 1 118 ? 16.258 -12.623 -15.727 1.00 54.44 118 ASP A CA 1
ATOM 918 C C . ASP A 1 118 ? 17.739 -12.918 -15.421 1.00 54.44 118 ASP A C 1
ATOM 920 O O . ASP A 1 118 ? 18.392 -13.687 -16.129 1.00 54.44 118 ASP A O 1
ATOM 924 N N . LEU A 1 119 ? 18.284 -12.298 -14.368 1.00 51.78 119 LEU A N 1
ATOM 925 C CA . LEU A 1 119 ? 19.663 -12.481 -13.922 1.00 51.78 119 LEU A CA 1
ATOM 926 C C . LEU A 1 119 ? 19.815 -13.561 -12.839 1.00 51.78 119 LEU A C 1
ATOM 928 O O . LEU A 1 119 ? 20.865 -14.201 -12.804 1.00 51.78 119 LEU A O 1
ATOM 932 N N . GLU A 1 120 ? 18.809 -13.787 -11.983 1.00 50.16 120 GLU A N 1
ATOM 933 C CA . GLU A 1 120 ? 18.847 -14.864 -10.978 1.00 50.16 120 GLU A CA 1
ATOM 934 C C . GLU A 1 120 ? 18.519 -16.244 -11.575 1.00 50.16 120 GLU A C 1
ATOM 936 O O . GLU A 1 120 ? 19.124 -17.224 -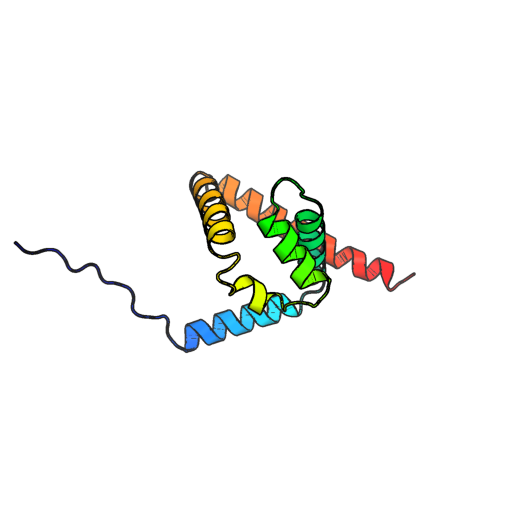11.150 1.00 50.16 120 GLU A O 1
ATOM 941 N N . GLU A 1 121 ? 17.660 -16.348 -12.600 1.00 47.91 121 GLU A N 1
ATOM 942 C CA . GLU A 1 121 ? 17.434 -17.629 -13.305 1.00 47.91 121 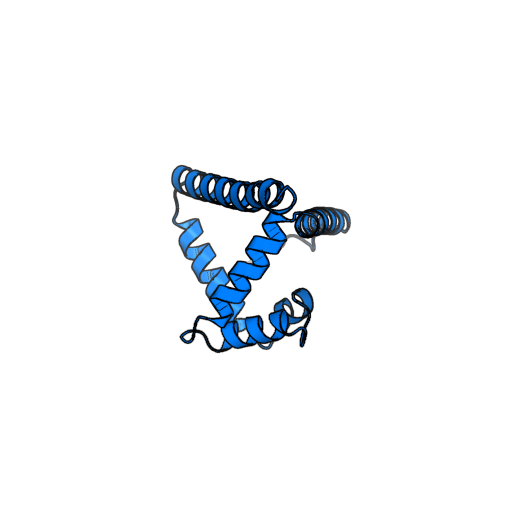GLU A CA 1
ATOM 943 C C . GLU A 1 121 ? 18.593 -18.037 -14.241 1.00 47.91 121 GLU A C 1
ATOM 945 O O . GLU A 1 121 ? 18.693 -19.194 -14.654 1.00 47.91 121 GLU A O 1
ATOM 950 N N . ALA A 1 122 ? 19.487 -17.104 -14.581 1.00 48.34 122 ALA A N 1
ATOM 951 C CA . ALA A 1 122 ? 20.636 -17.346 -15.457 1.00 48.34 122 ALA A CA 1
ATOM 952 C C . ALA A 1 122 ? 21.931 -17.744 -14.712 1.00 48.34 122 ALA A C 1
ATOM 954 O O . ALA A 1 122 ? 22.960 -17.946 -15.370 1.00 48.34 122 ALA A O 1
ATOM 955 N N . SER A 1 123 ? 21.903 -17.852 -13.375 1.00 40.34 123 SER A N 1
ATOM 956 C CA . SER A 1 123 ? 23.061 -18.177 -12.519 1.00 40.34 123 SER A CA 1
ATOM 957 C C . SER A 1 123 ? 22.909 -19.489 -11.755 1.00 40.34 123 SER A C 1
ATOM 959 O O . SER A 1 123 ? 23.986 -20.011 -11.373 1.00 40.34 123 SER A O 1
#

pLDDT: mean 76.39, std 18.17, range [37.94, 97.25]

Mean predicted aligned error: 11.67 Å

Organism: NCBI:txid504797

Radius of gyration: 18.73 Å; Cα contacts (8 Å, |Δi|>4): 54; chains: 1; bounding box: 61×42×33 Å

Secondary structure (DSSP, 8-state):
-------PPPSPPHHHHHHHHHHHHHHHT-HHHHHHHHHHHHHHHH-TT-HHHHHHHHHHHTTSS-HHHHHH-HHHHHHHHHHHHHHHHHHHHS-HHHHHHHHHHHHHHHHHHHHHHHHHTT-